Protein AF-A0A891ZWR9-F1 (afdb_monomer_lite)

Secondary structure (DSSP, 8-state):
-HHHHT-SS--HHHHHHHHHHHHHGGG---SS-HHHHHHHTTTS-SS--SSSSHHHHHHHHHHTT-HHHHHHHHHHSPPPP-

pLDDT: mean 87.88, std 10.09, range [48.59, 96.94]

Organism: Escherichia coli (NCBI:txid562)

Sequence (82 aa):
MYAQEIGPTPTAEQAMLLKYFKEAGEDLPIDDSAYWFHCAWRKYDVIFTQGMGSKDMVVWHLLHIDTAVDRVIEQFFPKQED

InterPro domains:
  IPR055662 Protein of unknown function DUF7238 [PF23885] (1-78)

Foldseek 3Di:
DLDPLCPPDHDPLSVLLVVVCVQLPPLQQLPDAPVCNLCCLVPPPSRDDPDPNPSSVSNSVSCVVDCSNVVVRCVSHPDDDD

Radius of gyration: 12.64 Å; chains: 1; bounding box: 31×22×42 Å

Structure (mmCIF, N/CA/C/O backbone):
data_AF-A0A891ZWR9-F1
#
_entry.id   AF-A0A891ZWR9-F1
#
loop_
_atom_site.group_PDB
_atom_site.id
_atom_site.type_symbol
_atom_site.label_atom_id
_atom_site.label_alt_id
_atom_site.label_comp_id
_atom_site.label_asym_id
_atom_site.label_entity_id
_atom_site.label_seq_id
_atom_site.pdbx_PDB_ins_code
_atom_site.Cartn_x
_atom_site.Cartn_y
_atom_site.Cartn_z
_atom_site.occupancy
_atom_site.B_iso_or_equiv
_atom_site.auth_seq_id
_atom_site.auth_comp_id
_atom_site.auth_asym_id
_atom_site.auth_atom_id
_atom_site.pdbx_PDB_model_num
ATOM 1 N N . MET A 1 1 ? -7.371 -7.578 3.978 1.00 87.06 1 MET A N 1
ATOM 2 C CA . MET A 1 1 ? -6.909 -7.044 5.274 1.00 87.06 1 MET A CA 1
ATOM 3 C C . MET A 1 1 ? -6.930 -5.519 5.277 1.00 87.06 1 MET A C 1
ATOM 5 O O . MET A 1 1 ? -7.840 -4.979 5.881 1.00 87.06 1 MET A O 1
ATOM 9 N N . TYR A 1 2 ? -6.091 -4.808 4.511 1.00 93.75 2 TYR A N 1
ATOM 10 C CA . TYR A 1 2 ? -6.107 -3.329 4.508 1.00 93.75 2 TYR A CA 1
ATOM 11 C C . TYR A 1 2 ? -7.463 -2.683 4.149 1.00 93.75 2 TYR A C 1
ATOM 13 O O . TYR A 1 2 ? -7.946 -1.823 4.872 1.00 93.75 2 TYR A O 1
ATOM 21 N N . ALA A 1 3 ? -8.152 -3.168 3.109 1.00 94.75 3 ALA A N 1
ATOM 22 C CA . ALA A 1 3 ? -9.493 -2.676 2.758 1.00 94.75 3 ALA A CA 1
ATOM 23 C C . ALA A 1 3 ? -10.556 -2.895 3.856 1.00 94.75 3 ALA A C 1
ATOM 25 O O . ALA A 1 3 ? -11.554 -2.185 3.888 1.00 94.75 3 ALA A O 1
ATOM 26 N N . GLN A 1 4 ? -10.370 -3.898 4.721 1.00 95.25 4 GLN A N 1
ATOM 27 C CA . GLN A 1 4 ? -11.265 -4.143 5.856 1.00 95.25 4 GLN A CA 1
ATOM 28 C C . GLN A 1 4 ? -10.929 -3.194 7.009 1.00 95.25 4 GLN A C 1
ATOM 30 O O . GLN A 1 4 ? -11.842 -2.639 7.608 1.00 95.25 4 GLN A O 1
ATOM 35 N N . GLU A 1 5 ? -9.637 -2.973 7.263 1.00 95.56 5 GLU A N 1
ATOM 36 C CA . GLU A 1 5 ? -9.136 -2.086 8.317 1.00 95.56 5 GLU A CA 1
ATOM 37 C C . GLU A 1 5 ? -9.594 -0.630 8.135 1.00 95.56 5 GLU A C 1
ATOM 39 O O . GLU A 1 5 ? -10.019 0.012 9.090 1.00 95.56 5 GLU A O 1
ATOM 44 N N . ILE A 1 6 ? -9.562 -0.110 6.905 1.00 96.00 6 ILE A N 1
ATOM 45 C CA . ILE A 1 6 ? -9.978 1.275 6.607 1.00 96.00 6 ILE A CA 1
ATOM 46 C C . ILE A 1 6 ? -11.507 1.454 6.525 1.00 96.00 6 ILE A C 1
ATOM 48 O O . ILE A 1 6 ? -12.000 2.579 6.450 1.00 96.00 6 ILE A O 1
ATOM 52 N N . GLY A 1 7 ? -12.271 0.357 6.537 1.00 95.44 7 GLY A N 1
ATOM 53 C CA . GLY A 1 7 ? -13.732 0.379 6.499 1.00 95.44 7 GLY A CA 1
ATOM 54 C C . GLY A 1 7 ? -14.352 0.873 5.176 1.00 95.44 7 GLY A C 1
ATOM 55 O O . GLY A 1 7 ? -13.674 1.016 4.158 1.00 95.44 7 GLY A O 1
ATOM 56 N N . PRO A 1 8 ? -15.681 1.109 5.153 1.00 94.88 8 PRO A N 1
ATOM 57 C CA . PRO A 1 8 ? -16.432 1.426 3.931 1.00 94.88 8 PRO A CA 1
ATOM 58 C C . PRO A 1 8 ? -16.275 2.876 3.439 1.00 94.88 8 PRO A C 1
ATOM 60 O O . PRO A 1 8 ? -16.678 3.184 2.319 1.00 94.88 8 PRO A O 1
ATOM 63 N N . THR A 1 9 ? -15.718 3.769 4.258 1.00 96.06 9 THR A N 1
ATOM 64 C CA . THR A 1 9 ? -15.554 5.202 3.962 1.00 96.06 9 THR A CA 1
ATOM 65 C C . THR A 1 9 ? -14.095 5.624 4.161 1.00 96.06 9 THR A C 1
ATOM 67 O O . THR A 1 9 ? -13.789 6.278 5.159 1.00 96.06 9 THR A O 1
ATOM 70 N N . PRO A 1 10 ? -13.188 5.228 3.249 1.00 96.56 10 PRO A N 1
ATOM 71 C CA . PRO A 1 10 ? -11.772 5.565 3.347 1.00 96.56 10 PRO A CA 1
ATOM 72 C C . PRO A 1 10 ? -11.523 7.054 3.081 1.00 96.56 10 PRO A C 1
ATOM 74 O O . PRO A 1 10 ? -12.276 7.700 2.343 1.00 96.56 10 PRO A O 1
ATOM 77 N N . THR A 1 11 ? -10.428 7.594 3.620 1.00 96.62 11 THR A N 1
ATOM 78 C CA . THR A 1 11 ? -9.927 8.910 3.189 1.00 96.62 11 THR A CA 1
ATOM 79 C C . THR A 1 11 ? -9.412 8.858 1.744 1.00 96.62 11 THR A C 1
ATOM 81 O O . THR A 1 11 ? -9.263 7.784 1.151 1.00 96.62 11 THR A O 1
ATOM 84 N N . ALA A 1 12 ? -9.113 10.019 1.154 1.00 96.12 12 ALA A N 1
ATOM 85 C CA . ALA A 1 12 ? -8.549 10.082 -0.194 1.00 96.12 12 ALA A CA 1
ATOM 86 C C . ALA A 1 12 ? -7.190 9.362 -0.279 1.00 96.12 12 ALA A C 1
ATOM 88 O O . ALA A 1 12 ? -6.931 8.630 -1.236 1.00 96.12 12 ALA A O 1
ATOM 89 N N . GLU A 1 13 ? -6.356 9.524 0.747 1.00 95.88 13 GLU A N 1
ATOM 90 C CA . GLU A 1 13 ? -5.050 8.883 0.900 1.00 95.88 13 GLU A CA 1
ATOM 91 C C . GLU A 1 13 ? -5.199 7.364 0.976 1.00 95.88 13 GLU A C 1
ATOM 93 O O . GLU A 1 13 ? -4.546 6.642 0.225 1.00 95.88 13 GLU A O 1
ATOM 98 N N . GLN A 1 14 ? -6.119 6.878 1.811 1.00 96.94 14 GLN A N 1
ATOM 99 C CA . GLN A 1 14 ? -6.391 5.449 1.971 1.00 96.94 14 GLN A CA 1
ATOM 100 C C . GLN A 1 14 ? -6.956 4.823 0.692 1.00 96.94 14 GLN A C 1
ATOM 102 O O . GLN A 1 14 ? -6.567 3.722 0.300 1.00 96.94 14 GLN A O 1
ATOM 107 N N . ALA A 1 15 ? -7.845 5.532 -0.008 1.00 96.88 15 ALA A N 1
ATOM 108 C CA . ALA A 1 15 ? -8.377 5.083 -1.290 1.00 96.88 15 ALA A CA 1
ATOM 109 C C . ALA A 1 15 ? -7.280 5.008 -2.367 1.00 96.88 15 ALA A C 1
ATOM 111 O O . ALA A 1 15 ? -7.247 4.058 -3.156 1.00 96.88 15 ALA A O 1
ATOM 112 N N . MET A 1 16 ? -6.366 5.983 -2.389 1.00 95.94 16 MET A N 1
ATOM 113 C CA . MET A 1 16 ? -5.224 5.995 -3.301 1.00 95.94 16 MET A CA 1
ATOM 114 C C . MET A 1 16 ? -4.233 4.873 -2.980 1.00 95.94 16 MET A C 1
ATOM 116 O O . MET A 1 16 ? -3.809 4.156 -3.886 1.00 95.94 16 MET A O 1
ATOM 120 N N . LEU A 1 17 ? -3.918 4.668 -1.703 1.00 95.94 17 LEU A N 1
ATOM 121 C CA . LEU A 1 17 ? -3.043 3.592 -1.257 1.00 95.94 17 LEU A CA 1
ATOM 122 C C . LEU A 1 17 ? -3.640 2.215 -1.582 1.00 95.94 17 LEU A C 1
ATOM 124 O O . LEU A 1 17 ? -2.970 1.375 -2.180 1.00 95.94 17 LEU A O 1
ATOM 128 N N . LEU A 1 18 ? -4.935 2.013 -1.314 1.00 96.44 18 LEU A N 1
ATOM 129 C CA . LEU A 1 18 ? -5.643 0.784 -1.683 1.00 96.44 18 LEU A CA 1
ATOM 130 C C . LEU A 1 18 ? -5.628 0.544 -3.199 1.00 96.44 18 LEU A C 1
ATOM 132 O O . LEU A 1 18 ? -5.517 -0.603 -3.638 1.00 96.44 18 LEU A O 1
ATOM 136 N N . LYS A 1 19 ? -5.751 1.600 -4.012 1.00 95.56 19 LYS A N 1
ATOM 137 C CA . LYS A 1 19 ? -5.634 1.491 -5.470 1.00 95.56 19 LYS A CA 1
ATOM 138 C C . LYS A 1 19 ? -4.248 0.985 -5.870 1.00 95.56 19 LYS A C 1
ATOM 140 O O . LYS A 1 19 ? -4.175 0.077 -6.691 1.00 95.56 19 LYS A O 1
ATOM 145 N N . TYR A 1 20 ? -3.180 1.529 -5.292 1.00 94.81 20 TYR A N 1
ATOM 146 C CA . TYR A 1 20 ? -1.819 1.098 -5.611 1.00 94.81 20 TYR A CA 1
ATOM 147 C C . TYR A 1 20 ? -1.517 -0.320 -5.129 1.00 94.81 20 TYR A C 1
ATOM 149 O O . TYR A 1 20 ? -0.932 -1.087 -5.883 1.00 94.81 20 TYR A O 1
ATOM 157 N N . PHE A 1 21 ? -1.999 -0.733 -3.955 1.00 94.44 21 PHE A N 1
ATOM 158 C CA . PHE A 1 21 ? -1.871 -2.133 -3.533 1.00 94.44 21 PHE A CA 1
ATOM 159 C C . PHE A 1 21 ? -2.563 -3.103 -4.494 1.00 94.44 21 PHE A C 1
ATOM 161 O O . PHE A 1 21 ? -2.030 -4.168 -4.786 1.00 94.44 21 PHE A O 1
ATOM 168 N N . LYS A 1 22 ? -3.738 -2.734 -5.021 1.00 94.06 22 LYS A N 1
ATOM 169 C CA . LYS A 1 22 ? -4.423 -3.533 -6.048 1.00 94.06 22 LYS A CA 1
ATOM 170 C C . LYS A 1 22 ? -3.663 -3.565 -7.372 1.00 94.06 22 LYS A C 1
ATOM 172 O O . LYS A 1 22 ? -3.757 -4.560 -8.077 1.00 94.06 22 LYS A O 1
ATOM 177 N N . GLU A 1 23 ? -2.974 -2.480 -7.716 1.00 93.12 23 GLU A N 1
ATOM 178 C CA . GLU A 1 23 ? -2.149 -2.401 -8.923 1.00 93.12 23 GLU A CA 1
ATOM 179 C C . GLU A 1 23 ? -0.886 -3.262 -8.803 1.00 93.12 23 GLU A C 1
ATOM 181 O O . GLU A 1 23 ? -0.563 -3.964 -9.751 1.00 93.12 23 GLU A O 1
ATOM 186 N N . ALA A 1 24 ? -0.232 -3.257 -7.637 1.00 91.62 24 ALA A N 1
ATOM 187 C CA . ALA A 1 24 ? 0.904 -4.130 -7.338 1.00 91.62 24 ALA A CA 1
ATOM 188 C C . ALA A 1 24 ? 0.514 -5.619 -7.355 1.00 91.62 24 ALA A C 1
ATOM 190 O O . ALA A 1 24 ? 1.280 -6.455 -7.815 1.00 91.62 24 ALA A O 1
ATOM 191 N N . GLY A 1 25 ? -0.690 -5.967 -6.887 1.00 91.44 25 GLY A N 1
ATOM 192 C CA . GLY A 1 25 ? -1.218 -7.327 -7.009 1.00 91.44 25 GLY A CA 1
ATOM 193 C C . GLY A 1 25 ? -0.319 -8.374 -6.342 1.00 91.44 25 GLY A C 1
ATOM 194 O O . GLY A 1 25 ? -0.150 -8.354 -5.124 1.00 91.44 25 GLY A O 1
ATOM 195 N N . GLU A 1 26 ? 0.217 -9.300 -7.141 1.00 89.81 26 GLU A N 1
ATOM 196 C CA . GLU A 1 26 ? 1.114 -10.372 -6.680 1.00 89.81 26 GLU A CA 1
ATOM 197 C C . GLU A 1 26 ? 2.527 -9.873 -6.342 1.00 89.81 26 GLU A C 1
ATOM 199 O O . GLU A 1 26 ? 3.224 -10.528 -5.573 1.00 89.81 26 GLU A O 1
ATOM 204 N N . ASP A 1 27 ? 2.916 -8.690 -6.825 1.00 89.69 27 ASP A N 1
ATOM 205 C CA . ASP A 1 27 ? 4.230 -8.087 -6.572 1.00 89.69 27 ASP A CA 1
ATOM 206 C C . ASP A 1 27 ? 4.302 -7.355 -5.213 1.00 89.69 27 ASP A C 1
ATOM 208 O O . ASP A 1 27 ? 5.288 -6.688 -4.895 1.00 89.69 27 ASP A O 1
ATOM 212 N N . LEU A 1 28 ? 3.257 -7.452 -4.380 1.00 90.81 28 LEU A N 1
ATOM 213 C CA . LEU A 1 28 ? 3.237 -6.840 -3.050 1.00 90.81 28 LEU A CA 1
ATOM 214 C C . LEU A 1 28 ? 4.355 -7.408 -2.143 1.00 90.81 28 LEU A C 1
ATOM 216 O O . LEU A 1 28 ? 4.397 -8.617 -1.915 1.00 90.81 28 LEU A O 1
ATOM 220 N N . PRO A 1 29 ? 5.198 -6.557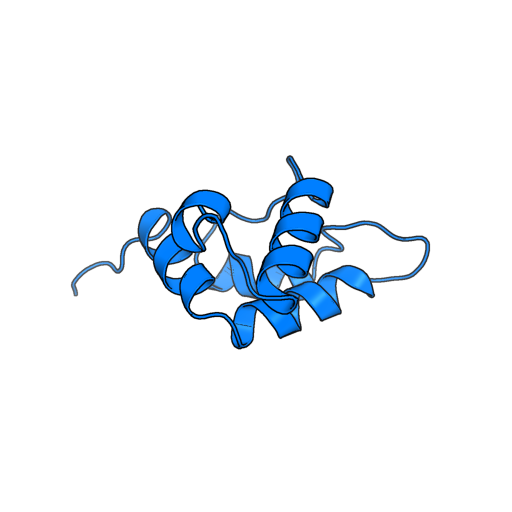 -1.519 1.00 88.81 29 PRO A N 1
ATOM 221 C CA . PRO A 1 29 ? 6.404 -6.988 -0.798 1.00 88.81 29 PRO A CA 1
ATOM 222 C C . PRO A 1 29 ? 6.122 -7.448 0.648 1.00 88.81 29 PRO A C 1
ATOM 224 O O . PRO A 1 29 ? 6.678 -6.908 1.605 1.00 88.81 29 PRO A O 1
ATOM 227 N N . ILE A 1 30 ? 5.201 -8.401 0.824 1.00 85.50 30 ILE A N 1
ATOM 228 C CA . ILE A 1 30 ? 4.713 -8.892 2.132 1.00 85.50 30 ILE A CA 1
ATOM 229 C C . ILE A 1 30 ? 5.459 -10.133 2.660 1.00 85.50 30 ILE A C 1
ATOM 231 O O . ILE A 1 30 ? 4.969 -10.796 3.570 1.00 85.50 30 ILE A O 1
ATOM 235 N N . ASP A 1 31 ? 6.601 -10.489 2.081 1.00 81.31 31 ASP A N 1
ATOM 236 C CA . ASP A 1 31 ? 7.267 -11.786 2.256 1.00 81.31 31 ASP A CA 1
ATOM 237 C C . ASP A 1 31 ? 8.345 -11.830 3.354 1.00 81.31 31 ASP A C 1
ATOM 239 O O . ASP A 1 31 ? 8.511 -12.864 3.998 1.00 81.31 31 ASP A O 1
ATOM 243 N N . ASP A 1 32 ? 9.071 -10.735 3.576 1.00 83.81 32 ASP A N 1
ATOM 244 C CA . ASP A 1 32 ? 10.259 -10.722 4.446 1.00 83.81 32 ASP A CA 1
ATOM 245 C C . ASP A 1 32 ? 9.957 -10.204 5.868 1.00 83.81 32 ASP A C 1
ATOM 247 O O . ASP A 1 32 ? 10.014 -10.945 6.850 1.00 83.81 32 ASP A O 1
ATOM 251 N N . SER A 1 33 ? 9.624 -8.918 6.003 1.00 89.38 33 SER A N 1
ATOM 252 C CA . SER A 1 33 ? 9.413 -8.272 7.303 1.00 89.38 33 SER A CA 1
ATOM 253 C C . SER A 1 33 ? 8.625 -6.973 7.176 1.00 89.38 33 SER A C 1
ATOM 255 O O . SER A 1 33 ? 8.559 -6.372 6.103 1.00 89.38 33 SER A O 1
ATOM 257 N N . ALA A 1 34 ? 8.104 -6.468 8.299 1.00 89.25 34 ALA A N 1
ATOM 258 C CA . ALA A 1 34 ? 7.506 -5.134 8.369 1.00 89.25 34 ALA A CA 1
ATOM 259 C C . ALA A 1 34 ? 8.467 -4.060 7.827 1.00 89.25 34 ALA A C 1
ATOM 261 O O . ALA A 1 34 ? 8.110 -3.264 6.960 1.00 89.25 34 ALA A O 1
ATOM 262 N N . TYR A 1 35 ? 9.724 -4.082 8.282 1.00 89.00 35 TYR A N 1
ATOM 263 C CA . TYR A 1 35 ? 10.760 -3.164 7.808 1.00 89.00 35 TYR A CA 1
ATOM 264 C C . TYR A 1 35 ? 10.974 -3.263 6.293 1.00 89.00 35 TYR A C 1
ATOM 266 O O . TYR A 1 35 ? 11.073 -2.235 5.610 1.00 89.00 35 TYR A O 1
ATOM 274 N N . TRP A 1 36 ? 11.036 -4.488 5.764 1.00 89.81 36 TRP A N 1
ATOM 275 C CA . TRP A 1 36 ? 11.193 -4.711 4.334 1.00 89.81 36 TRP A CA 1
ATOM 276 C C . TRP A 1 36 ? 10.000 -4.189 3.540 1.00 89.81 36 TRP A C 1
ATOM 278 O O . TRP A 1 36 ? 10.218 -3.454 2.578 1.00 89.81 36 TRP A O 1
ATOM 288 N N . PHE A 1 37 ? 8.769 -4.457 3.984 1.00 91.50 37 PHE A N 1
ATOM 289 C CA . PHE A 1 37 ? 7.553 -3.968 3.336 1.00 91.50 37 PHE A CA 1
ATOM 290 C C . PHE A 1 37 ? 7.596 -2.447 3.137 1.00 91.50 37 PHE A C 1
ATOM 292 O O . PHE A 1 37 ? 7.343 -1.963 2.037 1.00 91.50 37 PHE A O 1
ATOM 299 N N . HIS A 1 38 ? 8.006 -1.678 4.154 1.00 89.94 38 HIS A N 1
ATOM 300 C CA . HIS A 1 38 ? 8.173 -0.224 4.014 1.00 89.94 38 HIS A CA 1
ATOM 301 C C . HIS A 1 38 ? 9.343 0.166 3.096 1.00 89.94 38 HIS A C 1
ATOM 303 O O . HIS A 1 38 ? 9.288 1.195 2.420 1.00 89.94 38 HIS A O 1
ATOM 309 N N . CYS A 1 39 ? 10.429 -0.607 3.072 1.00 90.50 39 CYS A N 1
ATOM 310 C CA . CYS A 1 39 ? 11.619 -0.287 2.282 1.00 90.50 39 CYS A CA 1
ATOM 311 C C . CYS A 1 39 ? 11.516 -0.666 0.801 1.00 90.50 39 CYS A C 1
ATOM 313 O O . CYS A 1 39 ? 12.160 -0.005 -0.017 1.00 90.50 39 CYS A O 1
ATOM 315 N N . ALA A 1 40 ? 10.754 -1.703 0.458 1.00 91.50 40 ALA A N 1
ATOM 316 C CA . ALA A 1 40 ? 10.673 -2.265 -0.887 1.00 91.50 40 ALA A CA 1
ATOM 317 C C . ALA A 1 40 ? 10.191 -1.238 -1.924 1.00 91.50 40 ALA A C 1
ATOM 319 O O . ALA A 1 40 ? 10.799 -1.113 -2.986 1.00 91.50 40 ALA A O 1
ATOM 320 N N . TRP A 1 41 ? 9.230 -0.386 -1.553 1.00 90.62 41 TRP A N 1
ATOM 321 C CA . TRP A 1 41 ? 8.737 0.736 -2.367 1.00 90.62 41 TRP A CA 1
ATOM 322 C C . TRP A 1 41 ? 9.795 1.813 -2.685 1.00 90.62 41 TRP A C 1
ATOM 324 O O . TRP A 1 41 ? 9.556 2.728 -3.455 1.00 90.62 41 TRP A O 1
ATOM 334 N N . ARG A 1 42 ? 10.994 1.771 -2.098 1.00 87.00 42 ARG A N 1
ATOM 335 C CA . ARG A 1 42 ? 12.103 2.653 -2.521 1.00 87.00 42 ARG A CA 1
ATOM 336 C C . ARG A 1 42 ? 13.129 1.956 -3.403 1.00 87.00 42 ARG A C 1
ATOM 338 O O . ARG A 1 42 ? 14.056 2.613 -3.869 1.00 87.00 42 ARG A O 1
ATOM 345 N N . LYS A 1 43 ? 13.048 0.633 -3.531 1.00 82.50 43 LYS A N 1
ATOM 346 C CA . LYS A 1 43 ? 14.167 -0.200 -3.987 1.00 82.50 43 LYS A CA 1
ATOM 347 C C . LYS A 1 43 ? 13.840 -1.096 -5.176 1.00 82.50 43 LYS A C 1
ATOM 349 O O . LYS A 1 43 ? 14.773 -1.432 -5.895 1.00 82.50 43 LYS A O 1
ATOM 354 N N . TYR A 1 44 ? 12.586 -1.518 -5.340 1.00 81.25 44 TYR A N 1
ATOM 355 C CA . TYR A 1 44 ? 12.249 -2.665 -6.191 1.00 81.25 44 TYR A CA 1
ATOM 356 C C . TYR A 1 44 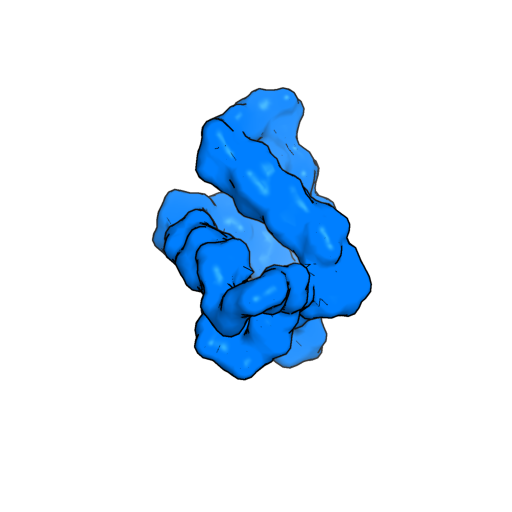? 11.321 -2.363 -7.376 1.00 81.25 44 TYR A C 1
ATOM 358 O O . TYR A 1 44 ? 11.043 -3.287 -8.130 1.00 81.25 44 TYR A O 1
ATOM 366 N N . ASP A 1 45 ? 10.883 -1.110 -7.566 1.00 85.25 45 ASP A N 1
ATOM 367 C CA . ASP A 1 45 ? 9.912 -0.730 -8.610 1.00 85.25 45 ASP A CA 1
ATOM 368 C C . ASP A 1 45 ? 8.687 -1.678 -8.627 1.00 85.25 45 ASP A C 1
ATOM 370 O O . ASP A 1 45 ? 8.321 -2.238 -9.660 1.00 85.25 45 ASP A O 1
ATOM 374 N N . VAL A 1 46 ? 8.068 -1.859 -7.454 1.00 88.19 46 VAL A N 1
ATOM 375 C CA . VAL A 1 46 ? 6.912 -2.731 -7.187 1.00 88.19 46 VAL A CA 1
ATOM 376 C C . VAL A 1 46 ? 5.772 -2.453 -8.166 1.00 88.19 46 VAL A C 1
ATOM 378 O O . VAL A 1 46 ? 5.156 -3.381 -8.681 1.00 88.19 46 VAL A O 1
ATOM 381 N N . ILE A 1 47 ? 5.488 -1.181 -8.456 1.00 89.25 47 ILE A N 1
ATOM 382 C CA . ILE A 1 47 ? 4.568 -0.798 -9.526 1.00 89.25 47 ILE A CA 1
ATOM 383 C C . ILE A 1 47 ? 5.383 -0.225 -10.678 1.00 89.25 47 ILE A C 1
ATOM 385 O O . ILE A 1 47 ? 5.724 0.963 -10.710 1.00 89.25 47 ILE A O 1
ATOM 389 N N . PHE A 1 48 ? 5.641 -1.072 -11.673 1.00 81.75 48 PHE A N 1
ATOM 390 C CA . PHE A 1 48 ? 6.373 -0.667 -12.864 1.00 81.75 48 PHE A CA 1
ATOM 391 C C . PHE A 1 48 ? 5.643 0.452 -13.625 1.00 81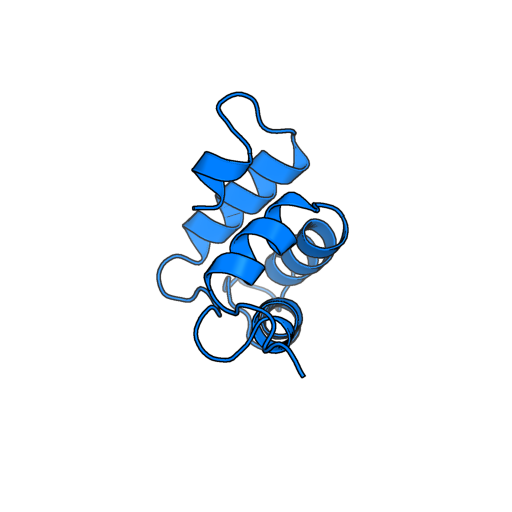.75 48 PHE A C 1
ATOM 393 O O . PHE A 1 48 ? 4.477 0.335 -14.008 1.00 81.75 48 PHE A O 1
ATOM 400 N N . THR A 1 49 ? 6.352 1.545 -13.913 1.00 76.56 49 THR A N 1
ATOM 401 C CA . THR A 1 49 ? 5.881 2.610 -14.810 1.00 76.56 49 THR A CA 1
ATOM 402 C C . THR A 1 49 ? 6.964 2.955 -15.830 1.00 76.56 49 THR A C 1
ATOM 404 O O . THR A 1 49 ? 8.128 2.632 -15.622 1.00 76.56 49 THR A O 1
ATOM 407 N N . GLN A 1 50 ? 6.622 3.631 -16.938 1.00 68.62 50 GLN A N 1
ATOM 408 C CA . GLN A 1 50 ? 7.598 4.043 -17.973 1.00 68.62 50 GLN A CA 1
ATOM 409 C C . GLN A 1 50 ? 8.660 5.070 -17.488 1.00 68.62 50 GLN A C 1
ATOM 411 O O . GLN A 1 50 ? 9.417 5.608 -18.292 1.00 68.62 50 GLN A O 1
ATOM 416 N N . GLY A 1 51 ? 8.758 5.309 -16.178 1.00 63.78 51 GLY A N 1
ATOM 417 C CA . GLY A 1 51 ? 9.880 5.926 -15.475 1.00 63.78 51 GLY A CA 1
ATOM 418 C C . GLY A 1 51 ? 10.054 5.266 -14.097 1.00 63.78 51 GLY A C 1
ATOM 419 O O . GLY A 1 51 ? 9.108 4.690 -13.562 1.00 63.78 51 GLY A O 1
ATOM 420 N N . MET A 1 52 ? 11.255 5.338 -13.524 1.00 56.47 52 MET A N 1
ATOM 421 C CA . MET A 1 52 ? 11.574 4.730 -12.221 1.00 56.47 52 MET A CA 1
ATOM 422 C C . MET A 1 52 ? 10.664 5.264 -11.098 1.00 56.47 52 MET A C 1
ATOM 424 O O . MET A 1 52 ? 10.517 6.482 -10.955 1.00 56.47 52 MET A O 1
ATOM 428 N N . GLY A 1 53 ? 10.080 4.366 -10.299 1.00 62.59 53 GLY A N 1
ATOM 429 C CA . GLY A 1 53 ? 9.611 4.602 -8.927 1.00 62.59 53 GLY A CA 1
ATOM 430 C C . GLY A 1 53 ? 8.579 5.699 -8.640 1.00 62.59 53 GLY A C 1
ATOM 431 O O . GLY A 1 53 ? 8.330 5.980 -7.472 1.00 62.59 53 GLY A O 1
ATOM 432 N N . SER A 1 54 ? 7.968 6.361 -9.630 1.00 78.56 54 SER A N 1
ATOM 433 C CA . SER A 1 54 ? 7.096 7.520 -9.347 1.00 78.56 54 SER A CA 1
ATOM 434 C C . SER A 1 54 ? 5.878 7.166 -8.482 1.00 78.56 54 SER A C 1
ATOM 436 O O . SER A 1 54 ? 5.550 7.902 -7.552 1.00 78.56 54 SER A O 1
ATOM 438 N N . LYS A 1 55 ? 5.238 6.020 -8.745 1.00 88.81 55 LYS A N 1
ATOM 439 C CA . LYS A 1 55 ? 4.123 5.510 -7.936 1.00 88.81 55 LYS A CA 1
ATOM 440 C C . LYS A 1 55 ? 4.607 4.919 -6.625 1.00 88.81 55 LYS A C 1
ATOM 442 O O . LYS A 1 55 ? 4.005 5.198 -5.595 1.00 88.81 55 LYS A O 1
ATOM 447 N N . ASP A 1 56 ? 5.710 4.183 -6.643 1.00 90.50 56 ASP A N 1
ATOM 448 C CA . ASP A 1 56 ? 6.246 3.591 -5.425 1.00 90.50 56 ASP A CA 1
ATOM 449 C C . ASP A 1 56 ? 6.667 4.646 -4.399 1.00 90.50 56 ASP A C 1
ATOM 451 O O . ASP A 1 56 ? 6.422 4.473 -3.212 1.00 90.50 56 ASP A O 1
ATOM 455 N N . MET A 1 57 ? 7.207 5.788 -4.832 1.00 89.50 57 MET A N 1
ATOM 456 C CA . MET A 1 57 ? 7.518 6.900 -3.930 1.00 89.50 57 MET A CA 1
ATOM 457 C C . MET A 1 57 ? 6.259 7.539 -3.335 1.00 89.50 57 MET A C 1
ATOM 459 O O . MET A 1 57 ? 6.281 7.980 -2.183 1.00 89.50 57 MET A O 1
ATOM 463 N N . VAL A 1 58 ? 5.152 7.567 -4.086 1.00 91.56 58 VAL A N 1
ATOM 464 C CA . VAL A 1 58 ? 3.846 7.984 -3.553 1.00 91.56 58 VAL A CA 1
ATOM 465 C C . VAL A 1 58 ? 3.351 6.965 -2.535 1.00 91.56 58 VAL A C 1
ATOM 467 O O . VAL A 1 58 ? 2.959 7.360 -1.442 1.00 91.56 58 VAL A O 1
ATOM 470 N N . VAL A 1 59 ? 3.416 5.668 -2.845 1.00 94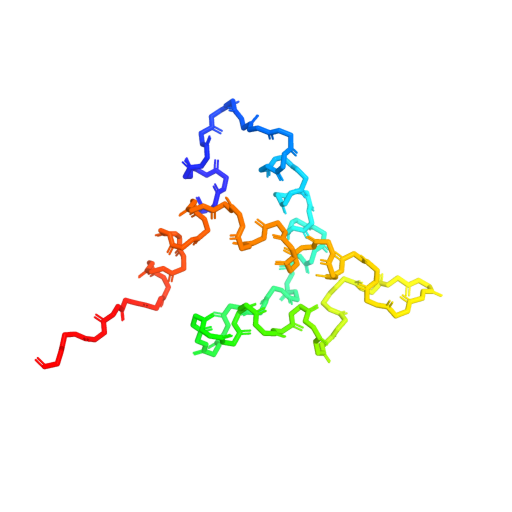.19 59 VAL A N 1
ATOM 471 C CA . VAL A 1 59 ? 3.054 4.606 -1.897 1.00 94.19 59 VAL A CA 1
ATOM 472 C C . VAL A 1 59 ? 3.900 4.714 -0.636 1.00 94.19 59 VAL A C 1
ATOM 474 O O . VAL A 1 59 ? 3.348 4.781 0.455 1.00 94.19 59 VAL A O 1
ATOM 477 N N . TRP A 1 60 ? 5.219 4.835 -0.776 1.00 93.19 60 TRP A N 1
ATOM 478 C CA . TRP A 1 60 ? 6.142 5.020 0.333 1.00 93.19 60 TRP A CA 1
ATOM 479 C C . TRP A 1 60 ? 5.720 6.195 1.214 1.00 93.19 60 TRP A C 1
ATOM 481 O O . TRP A 1 60 ? 5.627 6.029 2.425 1.00 93.19 60 TRP A O 1
ATOM 491 N N . HIS A 1 61 ? 5.391 7.354 0.639 1.00 92.94 61 HIS A N 1
ATOM 492 C CA . HIS A 1 61 ? 4.902 8.491 1.419 1.00 92.94 61 HIS A CA 1
ATOM 493 C C . HIS A 1 61 ? 3.578 8.188 2.141 1.00 92.94 61 HIS A C 1
ATOM 495 O O . HIS A 1 61 ? 3.470 8.436 3.342 1.00 92.94 61 HIS A O 1
ATOM 501 N N . LEU A 1 62 ? 2.596 7.619 1.434 1.00 94.62 62 LEU A N 1
ATOM 502 C CA . LEU A 1 62 ? 1.269 7.304 1.976 1.00 94.62 62 LEU A CA 1
ATOM 503 C C . LEU A 1 62 ? 1.335 6.286 3.125 1.00 94.62 62 LEU A C 1
ATOM 505 O O . LEU A 1 62 ? 0.629 6.438 4.119 1.00 94.62 62 LEU A O 1
ATOM 509 N N . LEU A 1 63 ? 2.226 5.295 3.029 1.00 93.25 63 LEU A N 1
ATOM 510 C CA . LEU A 1 63 ? 2.457 4.304 4.083 1.00 93.25 63 LEU A CA 1
ATOM 511 C C . LEU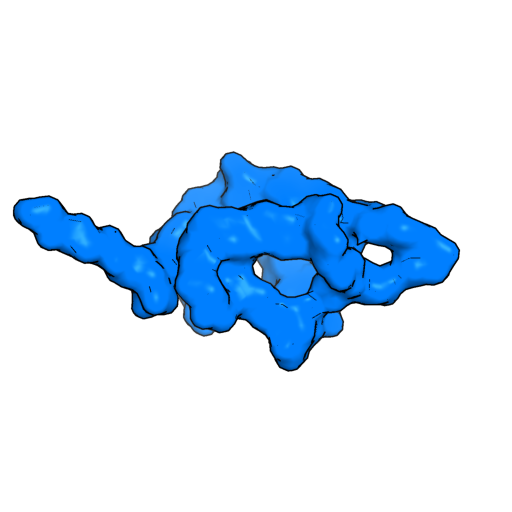 A 1 63 ? 2.879 4.937 5.413 1.00 93.25 63 LEU A C 1
ATOM 513 O O . LEU A 1 63 ? 2.519 4.425 6.463 1.00 93.25 63 LEU A O 1
ATOM 517 N N . HIS A 1 64 ? 3.644 6.031 5.381 1.00 89.50 64 HIS A N 1
ATOM 518 C CA . HIS A 1 64 ? 4.192 6.649 6.597 1.00 89.50 64 HIS A CA 1
ATOM 519 C C . HIS A 1 64 ? 3.216 7.611 7.283 1.00 89.50 64 HIS A C 1
ATOM 521 O O . HIS A 1 64 ? 3.506 8.087 8.380 1.00 89.50 64 HIS A O 1
ATOM 527 N N . ILE A 1 65 ? 2.084 7.925 6.649 1.00 91.94 65 ILE A N 1
ATOM 528 C CA . ILE A 1 65 ? 1.060 8.808 7.221 1.00 91.94 65 ILE A CA 1
ATOM 529 C C . ILE A 1 65 ? -0.220 8.060 7.614 1.00 91.94 65 ILE A C 1
ATOM 531 O O . ILE A 1 65 ? -1.035 8.616 8.348 1.00 91.94 65 ILE A O 1
ATOM 535 N N . ASP A 1 66 ? -0.402 6.812 7.169 1.00 93.00 66 ASP A N 1
ATOM 536 C CA . ASP A 1 66 ? -1.583 6.008 7.486 1.00 93.00 66 ASP A CA 1
ATOM 537 C C . ASP A 1 66 ? -1.295 4.894 8.502 1.00 93.00 66 ASP A C 1
ATOM 539 O O . ASP A 1 66 ? -0.837 3.803 8.169 1.00 93.00 66 ASP A O 1
ATOM 543 N N . THR A 1 67 ? -1.683 5.141 9.753 1.00 91.56 67 THR A N 1
ATOM 544 C CA . THR A 1 67 ? -1.553 4.173 10.860 1.00 91.56 67 THR A CA 1
ATOM 545 C C . THR A 1 67 ? -2.343 2.872 10.661 1.00 91.56 67 THR A C 1
ATOM 547 O O . THR A 1 67 ? -2.094 1.895 11.368 1.00 91.56 67 THR A O 1
ATOM 550 N N . ALA A 1 68 ? -3.320 2.828 9.744 1.00 94.31 68 ALA A N 1
ATOM 551 C CA . ALA A 1 68 ? -4.030 1.588 9.419 1.00 94.31 68 ALA A CA 1
ATOM 552 C C . ALA A 1 68 ? -3.106 0.554 8.767 1.00 94.31 68 ALA A C 1
ATOM 554 O O . ALA A 1 68 ? -3.315 -0.648 8.924 1.00 94.31 68 ALA A O 1
ATOM 555 N N . VAL A 1 69 ? -2.067 1.011 8.066 1.00 92.75 69 VAL A N 1
ATOM 556 C CA . VAL A 1 69 ? -1.070 0.126 7.466 1.00 92.75 69 VAL A CA 1
ATOM 557 C C . VAL A 1 69 ? -0.304 -0.611 8.560 1.00 92.75 69 VAL A C 1
ATOM 559 O O . VAL A 1 69 ? -0.232 -1.834 8.504 1.00 92.75 69 VAL A O 1
ATOM 562 N N . ASP A 1 70 ? 0.176 0.095 9.584 1.00 89.75 70 ASP A N 1
ATOM 563 C CA . ASP A 1 70 ? 0.926 -0.510 10.691 1.00 89.75 70 ASP A CA 1
ATOM 564 C C . ASP A 1 70 ? 0.113 -1.613 11.381 1.00 89.75 70 ASP A C 1
ATOM 566 O O . ASP A 1 70 ? 0.605 -2.723 11.572 1.00 89.75 70 ASP A O 1
ATOM 570 N N . ARG A 1 71 ? -1.174 -1.355 11.658 1.00 91.56 71 ARG A N 1
ATOM 571 C CA . ARG A 1 71 ? -2.083 -2.343 12.271 1.00 91.56 71 ARG A CA 1
ATOM 572 C C . ARG A 1 71 ? -2.293 -3.584 11.410 1.00 91.56 71 ARG A C 1
ATOM 574 O O . ARG A 1 71 ? -2.540 -4.667 11.935 1.00 91.56 71 ARG A O 1
ATOM 581 N N . VAL A 1 72 ? -2.231 -3.441 10.089 1.00 92.25 72 VAL A N 1
ATOM 582 C CA . VAL A 1 72 ? -2.336 -4.567 9.155 1.00 92.25 72 VAL A CA 1
ATOM 583 C C . VAL A 1 72 ? -1.009 -5.310 9.070 1.00 92.25 72 VAL A C 1
ATOM 585 O O . VAL A 1 72 ? -1.009 -6.535 9.116 1.00 92.25 72 VAL A O 1
ATOM 588 N N . ILE A 1 73 ? 0.114 -4.598 8.987 1.00 89.62 73 ILE A N 1
ATOM 589 C CA . ILE A 1 73 ? 1.462 -5.177 8.944 1.00 89.62 73 ILE A CA 1
ATOM 590 C C . ILE A 1 73 ? 1.748 -5.980 10.217 1.00 89.62 73 ILE A C 1
ATOM 592 O O . ILE A 1 73 ? 2.280 -7.082 10.117 1.00 89.62 73 ILE A O 1
ATOM 596 N N . GLU A 1 74 ? 1.335 -5.497 11.392 1.00 88.44 74 GLU A N 1
ATOM 597 C CA . GLU A 1 74 ? 1.456 -6.227 12.665 1.00 88.44 74 GLU A CA 1
ATOM 598 C C . GLU A 1 74 ? 0.724 -7.581 12.654 1.00 88.44 74 GLU A C 1
ATOM 600 O O . GLU A 1 74 ? 1.109 -8.487 13.387 1.00 88.44 74 GLU A O 1
ATOM 605 N N . GLN A 1 75 ? -0.293 -7.764 11.806 1.00 88.50 75 GLN A N 1
ATOM 606 C CA . GLN A 1 75 ? -0.973 -9.057 11.655 1.00 88.50 75 GLN A CA 1
ATOM 607 C C . GLN A 1 75 ? -0.162 -10.053 10.810 1.00 88.50 75 GLN A C 1
ATOM 609 O O . GLN A 1 75 ? -0.324 -11.258 10.983 1.00 88.50 75 GLN A O 1
ATOM 614 N N . PHE A 1 76 ? 0.700 -9.569 9.908 1.00 86.00 76 PHE A N 1
ATOM 615 C CA . PHE A 1 76 ? 1.620 -10.403 9.120 1.00 86.00 76 PHE A CA 1
ATOM 616 C C . PHE A 1 76 ? 2.931 -10.669 9.863 1.00 86.00 76 PHE A C 1
ATOM 618 O O . PHE A 1 76 ? 3.476 -11.768 9.797 1.00 86.00 76 PHE A O 1
ATOM 625 N N . PHE A 1 77 ? 3.415 -9.663 10.589 1.00 87.06 77 PHE A N 1
ATOM 626 C CA . PHE A 1 77 ? 4.677 -9.681 11.317 1.00 87.06 77 PHE A CA 1
ATOM 627 C C . PHE A 1 77 ? 4.423 -9.279 12.774 1.00 87.06 77 PHE A C 1
ATOM 629 O O . PHE A 1 77 ? 4.755 -8.155 13.168 1.00 87.06 77 PHE A O 1
ATOM 636 N N . PRO A 1 78 ? 3.796 -10.157 13.577 1.00 79.75 78 PRO A N 1
ATOM 637 C CA . PRO A 1 78 ? 3.553 -9.863 14.979 1.00 79.75 78 PRO A CA 1
ATOM 638 C C . PRO A 1 78 ? 4.882 -9.569 15.671 1.00 79.75 78 PRO A C 1
ATOM 640 O O . PRO A 1 78 ? 5.876 -10.270 15.460 1.00 79.75 78 PRO A O 1
ATOM 643 N N . LYS A 1 79 ? 4.902 -8.509 16.486 1.00 71.19 79 LYS A N 1
ATOM 644 C CA . LYS A 1 79 ? 6.061 -8.181 17.319 1.00 71.19 79 LYS A CA 1
ATOM 645 C C . LYS A 1 79 ? 6.382 -9.411 18.163 1.00 71.19 79 LYS A C 1
ATOM 647 O O . LYS A 1 79 ? 5.516 -9.900 18.884 1.00 71.19 79 LYS A O 1
ATOM 652 N N . GLN A 1 80 ? 7.599 -9.928 18.031 1.00 62.53 80 GLN A N 1
ATOM 653 C CA . GLN A 1 80 ? 8.088 -10.931 18.965 1.00 62.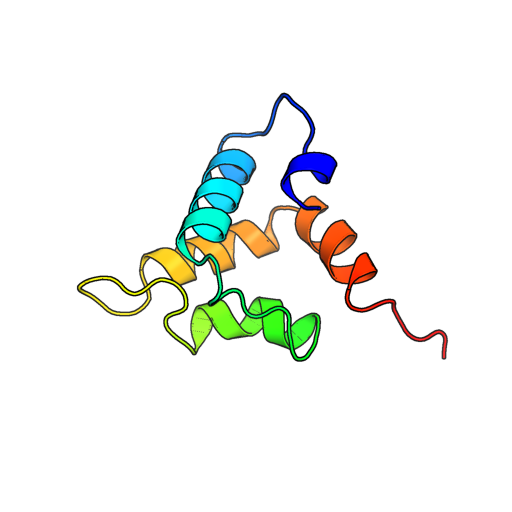53 80 GLN A CA 1
ATOM 654 C C . GLN A 1 80 ? 8.191 -10.232 20.324 1.00 62.53 80 GLN A C 1
ATOM 656 O O . GLN A 1 80 ? 8.843 -9.195 20.425 1.00 62.53 80 GLN A O 1
ATOM 661 N N . GLU A 1 81 ? 7.449 -10.722 21.318 1.00 54.88 81 GLU A N 1
ATOM 662 C CA . GLU A 1 81 ? 7.678 -10.323 22.706 1.00 54.88 81 GLU A CA 1
ATOM 663 C C . GLU A 1 81 ? 9.101 -10.772 23.075 1.00 54.88 81 GLU A C 1
ATOM 665 O O . GLU A 1 81 ? 9.436 -11.941 22.871 1.00 54.88 81 GLU A O 1
ATOM 670 N N . ASP A 1 82 ? 9.930 -9.824 23.524 1.00 48.59 82 ASP A N 1
ATOM 671 C CA . ASP A 1 82 ? 11.288 -10.076 24.030 1.00 48.59 82 ASP A CA 1
ATOM 672 C C . ASP A 1 82 ? 11.279 -10.968 25.287 1.00 48.59 82 ASP A C 1
ATOM 674 O O . ASP A 1 82 ? 10.419 -10.747 26.176 1.00 48.59 82 ASP A O 1
#